Protein AF-E2CGS6-F1 (afdb_monomer)

Mean predicted aligned error: 5.63 Å

Radius of gyration: 11.69 Å; Cα contacts (8 Å, |Δi|>4): 91; chains: 1; bounding box: 28×28×24 Å

Nearest PDB structures (foldseek):
  8q6o-assembly1_K  TM=7.347E-01  e=2.196E+00  Xenopus laevis
  2hjq-assembly1_A  TM=5.873E-01  e=9.066E-01  Bacillus subtilis
  8b9a-assembly1_C  TM=7.187E-01  e=3.013E+00  Saccharomyces cerevisiae
  8kg9-assembly1_A  TM=7.105E-01  e=3.419E+00  Saccha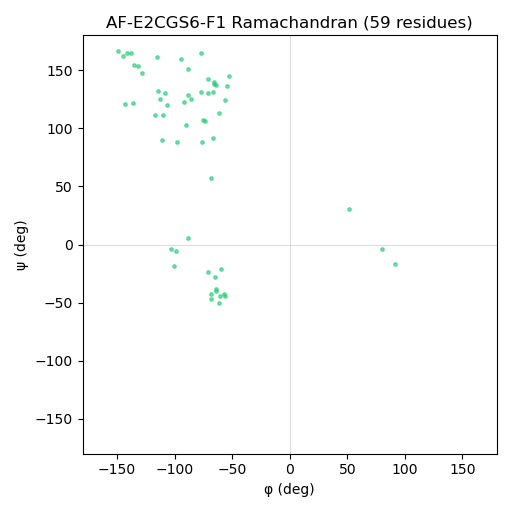romyces cerevisiae S288C
  8p63-assembly1_H  TM=6.714E-01  e=3.209E+00  Saccharomyces cerevisiae

pLDDT: mean 87.79, std 16.81, range [37.97, 97.75]

Sequence (61 aa):
MPWIKFTKDFDWQPSSQTIITYLAGHTLFVPRACADLALKADAAVKTRRPEGVSGKFTRKT

Secondary structure (DSSP, 8-state):
--EEEESS-EEEEEETTEEEEE-TT-EEE--HHHHHHHHHTTSEEE-PPPTT--S------

Foldseek 3Di:
DFWKAFQAWDWDDPDPVDIDIDHHGDTDDDDPVRVVVCVVVVRIDGDHPDPPPDPDPDDDD

Structure (mmCIF, N/CA/C/O backbone):
data_AF-E2CGS6-F1
#
_entry.id   AF-E2CGS6-F1
#
loop_
_atom_site.group_PDB
_atom_site.id
_atom_site.type_symbol
_atom_site.label_atom_id
_atom_site.label_alt_id
_atom_site.label_comp_id
_atom_site.label_asym_id
_atom_site.label_entity_id
_atom_site.label_seq_id
_atom_site.pdbx_PDB_ins_code
_atom_site.Cartn_x
_atom_site.Cartn_y
_atom_site.Cartn_z
_atom_site.occupancy
_atom_site.B_iso_or_equiv
_atom_site.auth_seq_id
_atom_site.auth_comp_id
_atom_site.auth_asym_id
_atom_site.auth_atom_id
_atom_site.pdbx_PDB_model_num
ATOM 1 N N . MET A 1 1 ? 7.345 -8.174 6.765 1.00 75.12 1 MET A N 1
ATOM 2 C CA . MET A 1 1 ? 6.846 -7.042 5.953 1.00 75.12 1 MET A CA 1
ATOM 3 C C . MET A 1 1 ? 7.110 -7.366 4.488 1.00 75.12 1 MET A C 1
ATOM 5 O O . MET A 1 1 ? 8.144 -7.976 4.242 1.00 75.12 1 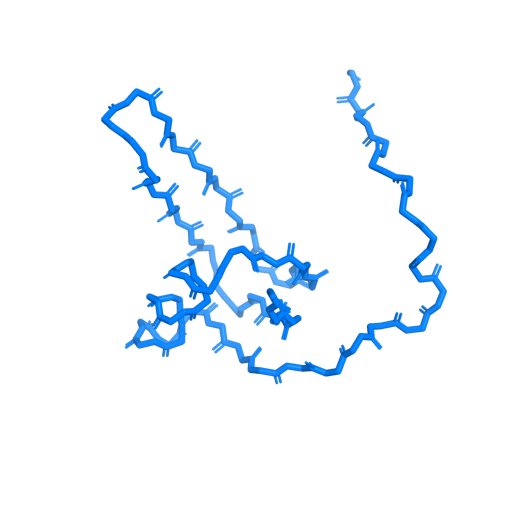MET A O 1
ATOM 9 N N . PRO A 1 2 ? 6.162 -7.153 3.561 1.00 93.38 2 PRO A N 1
ATOM 10 C CA . PRO A 1 2 ? 6.362 -7.403 2.131 1.00 93.38 2 PRO A CA 1
ATOM 11 C C . PRO A 1 2 ? 6.802 -6.143 1.369 1.00 93.38 2 PRO A C 1
ATOM 13 O O . PRO A 1 2 ? 6.571 -5.018 1.812 1.00 93.38 2 PRO A O 1
ATOM 16 N N . TRP A 1 3 ? 7.406 -6.353 0.198 1.00 95.31 3 TRP A N 1
ATOM 17 C CA . TRP A 1 3 ? 7.595 -5.309 -0.808 1.00 95.31 3 TRP A CA 1
ATOM 18 C C . TRP A 1 3 ? 6.376 -5.271 -1.731 1.00 95.31 3 TRP A C 1
ATOM 20 O O . TRP A 1 3 ? 5.967 -6.304 -2.272 1.00 95.31 3 TRP A O 1
ATOM 30 N N . ILE A 1 4 ? 5.798 -4.087 -1.912 1.00 96.56 4 ILE A N 1
ATOM 31 C CA . ILE A 1 4 ? 4.710 -3.850 -2.869 1.00 96.56 4 ILE A CA 1
ATOM 32 C C . ILE A 1 4 ? 5.018 -2.612 -3.708 1.00 96.56 4 ILE A C 1
ATOM 34 O O . ILE A 1 4 ? 5.738 -1.717 -3.258 1.00 96.56 4 ILE A O 1
ATOM 38 N N . LYS A 1 5 ? 4.468 -2.569 -4.922 1.00 96.44 5 LYS A N 1
ATOM 39 C CA . LYS A 1 5 ? 4.450 -1.376 -5.770 1.00 96.44 5 LYS A CA 1
ATOM 40 C C . LYS A 1 5 ? 3.038 -0.810 -5.779 1.00 96.44 5 LYS A C 1
ATOM 42 O O . LYS A 1 5 ? 2.119 -1.505 -6.206 1.00 96.44 5 LYS A O 1
ATOM 47 N N . PHE A 1 6 ? 2.878 0.428 -5.333 1.00 97.25 6 PHE A N 1
ATOM 48 C CA . PHE A 1 6 ? 1.615 1.149 -5.435 1.00 97.25 6 PHE A CA 1
ATOM 49 C C . PHE A 1 6 ? 1.352 1.510 -6.898 1.00 97.25 6 PHE A C 1
ATOM 51 O O . PHE A 1 6 ? 2.236 2.007 -7.599 1.00 97.25 6 PHE A O 1
ATOM 58 N N . THR A 1 7 ? 0.153 1.209 -7.381 1.00 97.56 7 THR A N 1
ATOM 59 C CA . THR A 1 7 ? -0.308 1.516 -8.745 1.00 97.56 7 THR A CA 1
ATOM 60 C C . THR A 1 7 ? -1.203 2.750 -8.778 1.00 97.56 7 THR A C 1
ATOM 62 O O . THR A 1 7 ? -1.371 3.342 -9.840 1.00 97.56 7 THR A O 1
ATOM 65 N N . LYS A 1 8 ? -1.743 3.145 -7.621 1.00 96.81 8 LYS A N 1
ATOM 66 C CA . LYS A 1 8 ? -2.567 4.334 -7.392 1.00 96.81 8 LYS A CA 1
ATOM 67 C C . LYS A 1 8 ? -2.131 4.995 -6.087 1.00 96.81 8 LYS A C 1
ATOM 69 O O . LYS A 1 8 ? -1.454 4.358 -5.277 1.00 96.81 8 LYS A O 1
ATOM 74 N N . ASP A 1 9 ? -2.546 6.239 -5.890 1.00 96.44 9 ASP A N 1
ATOM 75 C CA . ASP A 1 9 ? -2.392 6.898 -4.598 1.00 96.44 9 ASP A CA 1
ATOM 76 C C . ASP A 1 9 ? -3.224 6.154 -3.543 1.00 96.44 9 ASP A C 1
ATOM 78 O O . ASP A 1 9 ? -4.345 5.712 -3.815 1.00 96.44 9 ASP A O 1
ATOM 82 N N . PHE A 1 10 ? -2.649 5.953 -2.360 1.00 96.94 10 PHE A N 1
ATOM 83 C CA . PHE A 1 10 ? -3.251 5.167 -1.291 1.00 96.94 10 PHE A CA 1
ATOM 84 C C . PHE A 1 10 ? -2.957 5.779 0.073 1.00 96.94 10 PHE A C 1
ATOM 86 O O . PHE A 1 10 ? -1.800 5.864 0.489 1.00 96.94 10 PHE A O 1
ATOM 93 N N . ASP A 1 11 ? -4.014 6.131 0.796 1.00 96.94 11 ASP A N 1
ATOM 94 C CA . ASP A 1 11 ? -3.925 6.568 2.181 1.00 96.94 11 ASP A CA 1
ATOM 95 C C . ASP A 1 11 ? -4.086 5.379 3.122 1.00 96.94 11 ASP A C 1
ATOM 97 O O . ASP A 1 11 ? -5.094 4.668 3.109 1.00 96.94 11 ASP A O 1
ATOM 101 N N . TRP A 1 12 ? -3.085 5.166 3.972 1.00 96.00 12 TRP A N 1
ATOM 102 C CA . TRP A 1 12 ? -3.132 4.145 5.006 1.00 96.00 12 TRP A CA 1
ATOM 103 C C . TRP A 1 12 ? -3.174 4.772 6.394 1.00 96.00 12 TRP A C 1
ATOM 105 O O . TRP A 1 12 ? -2.283 5.533 6.769 1.00 96.00 12 TRP A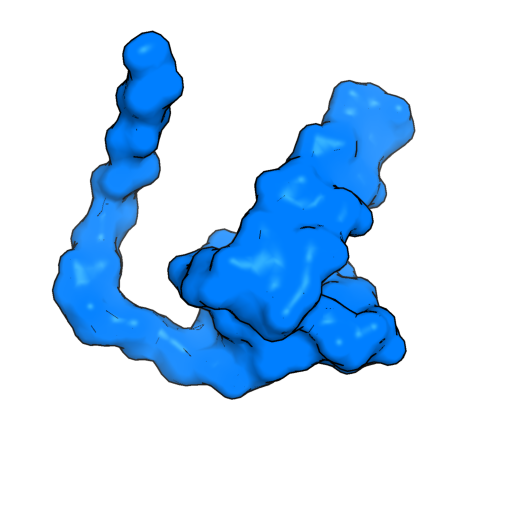 O 1
ATOM 115 N N . GLN A 1 13 ? -4.177 4.396 7.185 1.00 96.00 13 GLN A N 1
ATOM 116 C CA . GLN A 1 13 ? -4.370 4.895 8.542 1.00 96.00 13 GLN A CA 1
ATOM 117 C C . GLN A 1 13 ? -4.112 3.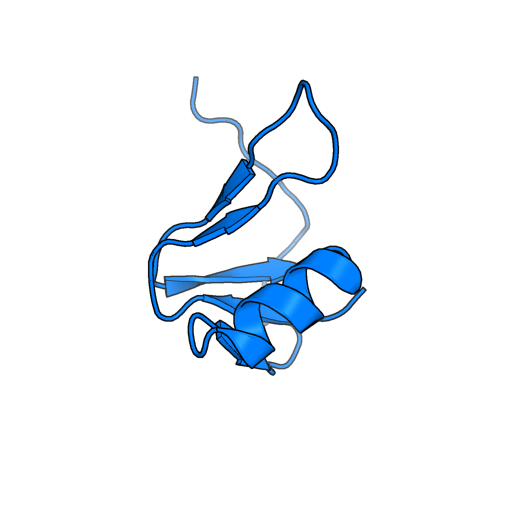782 9.578 1.00 96.00 13 GLN A C 1
ATOM 119 O O . GLN A 1 13 ? -5.030 3.039 9.924 1.00 96.00 13 GLN A O 1
ATOM 124 N N . PRO A 1 14 ? -2.867 3.609 10.070 1.00 93.62 14 PRO A N 1
ATOM 125 C CA . PRO A 1 14 ? -2.554 2.613 11.101 1.00 93.62 14 PRO A CA 1
ATOM 126 C C . PRO A 1 14 ? -3.108 2.953 12.491 1.00 93.62 14 PRO A C 1
ATOM 128 O O . PRO A 1 14 ? -3.269 2.056 13.316 1.00 93.62 14 PRO A O 1
ATOM 131 N N . SER A 1 15 ? -3.360 4.232 12.775 1.00 94.62 15 SER A N 1
ATOM 132 C CA . SER A 1 15 ? -3.920 4.714 14.040 1.00 94.62 15 SER A CA 1
ATOM 133 C C . SER A 1 15 ? -4.840 5.909 13.785 1.00 94.62 15 SER A C 1
ATOM 135 O O . SER A 1 15 ? -4.754 6.560 12.745 1.00 94.62 15 SER A O 1
ATOM 137 N N . SER A 1 16 ? -5.701 6.253 14.744 1.00 91.25 16 SER A N 1
ATOM 138 C CA . SER A 1 16 ? -6.625 7.391 14.610 1.00 91.25 16 SER A CA 1
ATOM 139 C C . SER A 1 16 ? -5.924 8.740 14.394 1.00 91.25 16 SER A C 1
ATOM 141 O O . SER A 1 16 ? -6.538 9.657 13.863 1.00 91.25 16 SER A O 1
ATOM 143 N N . GLN A 1 17 ? -4.645 8.854 14.761 1.00 95.00 17 GLN A N 1
ATOM 144 C CA . GLN A 1 17 ? -3.871 10.098 14.707 1.00 95.00 17 GLN A CA 1
ATOM 145 C C . GLN A 1 17 ? -2.894 10.163 13.525 1.00 95.00 17 GLN A C 1
ATOM 147 O O . GLN A 1 17 ? -2.197 11.163 13.366 1.00 95.00 17 GLN A O 1
ATOM 152 N N . THR A 1 18 ? -2.764 9.104 12.721 1.00 94.56 18 THR A N 1
ATOM 153 C CA . THR A 1 18 ? -1.725 9.033 11.684 1.00 94.56 18 THR A CA 1
ATOM 154 C C . THR A 1 18 ? -2.287 8.505 10.381 1.00 94.56 18 THR A C 1
ATOM 156 O O . THR A 1 18 ? -2.747 7.369 10.322 1.00 94.56 18 THR A O 1
ATOM 159 N N . ILE A 1 19 ? -2.163 9.311 9.328 1.00 95.88 19 ILE A N 1
ATOM 160 C CA . ILE A 1 19 ? -2.428 8.923 7.944 1.00 95.88 19 ILE A CA 1
ATOM 161 C C . ILE A 1 19 ? -1.101 8.972 7.189 1.00 95.88 19 ILE A C 1
ATOM 163 O O . ILE A 1 19 ? -0.341 9.934 7.312 1.00 95.88 19 ILE A O 1
ATOM 167 N N . ILE A 1 20 ? -0.806 7.913 6.443 1.00 95.81 20 ILE A N 1
ATOM 168 C CA . ILE A 1 20 ? 0.382 7.798 5.602 1.00 95.81 20 ILE A CA 1
ATOM 169 C C . ILE A 1 20 ? -0.086 7.685 4.157 1.00 95.81 20 ILE A C 1
ATOM 171 O O . ILE A 1 20 ? -0.647 6.662 3.767 1.00 95.81 20 ILE A O 1
ATOM 175 N N . THR A 1 21 ? 0.179 8.723 3.374 1.00 95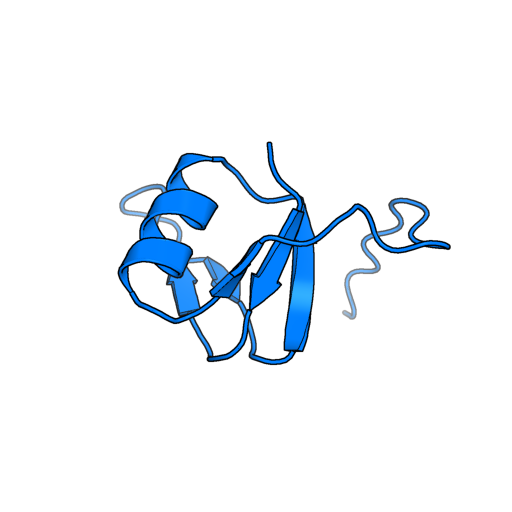.69 21 THR A N 1
ATOM 176 C CA . THR A 1 21 ? -0.118 8.754 1.942 1.00 95.69 21 THR A CA 1
ATOM 177 C C . THR A 1 21 ? 1.026 8.125 1.155 1.00 95.69 21 THR A C 1
ATOM 179 O O . THR A 1 21 ? 2.187 8.535 1.265 1.00 95.69 21 THR A O 1
ATOM 182 N N . TYR A 1 22 ? 0.705 7.130 0.336 1.00 95.19 22 TYR A N 1
ATOM 183 C CA . TYR A 1 22 ? 1.613 6.510 -0.620 1.00 95.19 22 TYR A CA 1
ATOM 184 C C . TYR A 1 22 ? 1.213 6.920 -2.031 1.00 95.19 22 TYR A C 1
ATOM 186 O O . TYR A 1 22 ? 0.052 6.794 -2.397 1.00 95.19 22 TYR A O 1
ATOM 194 N N . LEU A 1 23 ? 2.173 7.389 -2.824 1.00 95.31 23 LEU A N 1
ATOM 195 C CA . LEU A 1 23 ? 1.917 7.823 -4.195 1.00 95.31 23 LEU A CA 1
ATOM 196 C C . LEU A 1 23 ? 2.029 6.665 -5.187 1.00 95.31 23 LEU A C 1
ATOM 198 O O . LEU A 1 23 ? 2.828 5.733 -5.003 1.00 95.31 23 LEU A O 1
ATOM 202 N N . ALA A 1 24 ? 1.279 6.764 -6.281 1.00 95.88 24 ALA A N 1
ATOM 203 C CA . ALA A 1 24 ? 1.379 5.850 -7.406 1.00 95.88 24 ALA A CA 1
ATOM 204 C C . ALA A 1 24 ? 2.826 5.761 -7.931 1.00 95.88 24 ALA A C 1
ATOM 206 O O . ALA A 1 24 ? 3.536 6.753 -8.090 1.00 95.88 24 ALA A O 1
ATOM 207 N N . GLY A 1 25 ? 3.280 4.540 -8.210 1.00 94.06 25 GLY A N 1
ATOM 208 C CA . GLY A 1 25 ? 4.634 4.247 -8.681 1.00 94.06 25 GLY A CA 1
ATOM 209 C C . GLY A 1 25 ? 5.641 3.937 -7.571 1.00 94.06 25 GLY A C 1
ATOM 210 O O . GLY A 1 25 ? 6.670 3.316 -7.860 1.00 94.06 25 GLY A O 1
ATOM 211 N N . HIS A 1 26 ? 5.354 4.271 -6.308 1.00 93.44 26 HIS A N 1
ATOM 212 C CA . HIS A 1 26 ? 6.253 3.961 -5.196 1.00 93.44 26 HIS A CA 1
ATOM 213 C C . HIS A 1 26 ? 6.367 2.451 -4.959 1.00 93.44 26 HIS A C 1
ATOM 215 O O . HIS A 1 26 ? 5.370 1.742 -4.838 1.00 93.44 26 HIS A O 1
ATOM 221 N N . THR A 1 27 ? 7.604 1.959 -4.841 1.00 94.69 27 THR A N 1
ATOM 222 C CA . THR A 1 27 ? 7.898 0.582 -4.419 1.00 94.69 27 THR A CA 1
ATOM 223 C C . THR A 1 27 ? 8.523 0.606 -3.035 1.00 94.69 27 THR A C 1
ATOM 225 O O . THR A 1 27 ? 9.640 1.094 -2.870 1.00 94.69 27 THR A O 1
ATOM 228 N N . LEU A 1 28 ? 7.800 0.107 -2.033 1.00 93.31 28 LEU A N 1
ATOM 229 C CA . LEU A 1 28 ? 8.163 0.283 -0.626 1.00 93.31 28 LEU A CA 1
ATOM 230 C C . LEU A 1 28 ? 8.031 -1.013 0.173 1.00 93.31 28 LEU A C 1
ATOM 232 O O . LEU A 1 28 ? 7.238 -1.902 -0.148 1.00 93.31 28 LEU A O 1
ATOM 236 N N . PHE A 1 29 ? 8.814 -1.087 1.248 1.00 94.88 29 PHE A N 1
ATOM 237 C CA . PHE A 1 29 ? 8.709 -2.122 2.266 1.00 94.88 29 PHE A CA 1
ATOM 238 C C . PHE A 1 29 ? 7.740 -1.665 3.351 1.00 94.88 29 PHE A C 1
ATOM 240 O O . PHE A 1 29 ? 8.083 -0.821 4.179 1.00 94.88 29 PHE A O 1
ATOM 247 N N . VAL A 1 30 ? 6.520 -2.196 3.333 1.00 94.38 30 VAL A N 1
ATOM 248 C CA . VAL A 1 30 ? 5.425 -1.704 4.182 1.00 94.38 30 VAL A CA 1
ATOM 249 C C . VAL A 1 30 ? 4.966 -2.754 5.199 1.00 94.38 30 VAL A C 1
ATOM 251 O O . VAL A 1 30 ? 5.245 -3.950 5.045 1.00 94.38 30 VAL A O 1
ATOM 254 N N . PRO A 1 31 ? 4.256 -2.346 6.266 1.00 95.81 31 PRO A N 1
ATOM 255 C CA . PRO A 1 31 ? 3.546 -3.261 7.159 1.00 95.81 31 PRO A CA 1
ATOM 256 C C . PRO A 1 31 ? 2.613 -4.207 6.397 1.00 95.81 31 PRO A C 1
ATOM 258 O O . PRO A 1 31 ? 2.003 -3.817 5.405 1.00 95.81 31 PRO A O 1
ATOM 261 N N . ARG A 1 32 ? 2.476 -5.457 6.872 1.00 96.19 32 ARG A N 1
ATOM 262 C CA . ARG A 1 32 ? 1.588 -6.449 6.228 1.00 96.19 32 ARG A CA 1
ATOM 263 C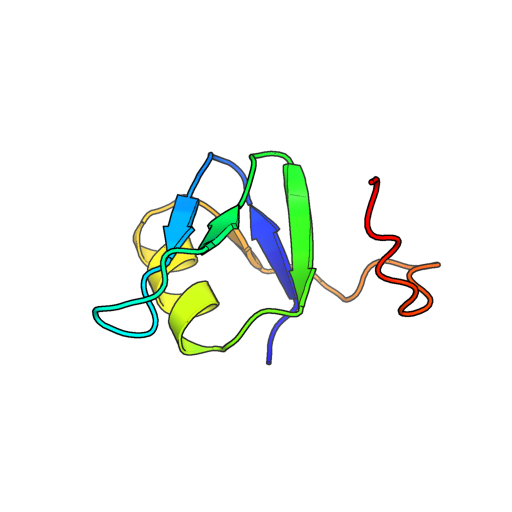 C . ARG A 1 32 ? 0.154 -5.933 6.119 1.00 96.19 32 ARG A C 1
ATOM 265 O O . ARG A 1 32 ? -0.405 -5.997 5.040 1.00 96.19 32 ARG A O 1
ATOM 272 N N . ALA A 1 33 ? -0.371 -5.327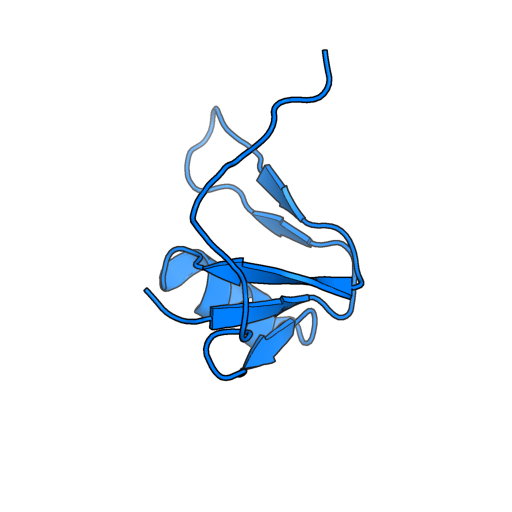 7.187 1.00 96.31 33 ALA A N 1
ATOM 273 C CA . ALA A 1 33 ? -1.711 -4.744 7.193 1.00 96.31 33 ALA A CA 1
ATOM 274 C C . ALA A 1 33 ? -1.905 -3.688 6.089 1.00 96.31 33 ALA A C 1
ATOM 276 O O . ALA A 1 33 ? -2.921 -3.707 5.406 1.00 96.31 33 ALA A O 1
ATOM 277 N N . CYS A 1 34 ? -0.912 -2.816 5.867 1.00 96.62 34 CYS A N 1
ATOM 278 C CA . CYS A 1 34 ? -0.932 -1.857 4.760 1.00 96.62 34 CYS A CA 1
ATOM 279 C C . CYS A 1 34 ? -0.982 -2.578 3.409 1.00 96.62 34 CYS A C 1
ATOM 281 O O . CYS A 1 34 ? -1.850 -2.299 2.588 1.00 96.62 34 CYS A O 1
ATOM 283 N N . ALA A 1 35 ? -0.087 -3.551 3.204 1.00 97.12 35 ALA A N 1
ATOM 284 C CA . ALA A 1 35 ? -0.033 -4.301 1.956 1.00 97.12 35 ALA A CA 1
ATOM 285 C C . ALA A 1 35 ? -1.324 -5.064 1.668 1.00 97.12 35 ALA A C 1
ATOM 287 O O . ALA A 1 35 ? -1.809 -5.020 0.545 1.00 97.12 35 ALA A O 1
ATOM 288 N N . ASP A 1 36 ? -1.896 -5.730 2.665 1.00 97.62 36 ASP A N 1
ATOM 289 C CA . ASP A 1 36 ? -3.124 -6.500 2.494 1.00 97.62 36 ASP A CA 1
ATOM 290 C C . ASP A 1 36 ? -4.303 -5.590 2.128 1.00 97.62 36 ASP A C 1
ATOM 292 O O . ASP A 1 36 ? -5.095 -5.947 1.258 1.00 97.62 36 ASP A O 1
ATOM 296 N N . LEU A 1 37 ? -4.402 -4.402 2.736 1.00 97.50 37 LEU A N 1
ATOM 297 C CA . LEU A 1 37 ? -5.430 -3.416 2.392 1.00 97.50 37 LEU A CA 1
ATOM 298 C C . LEU A 1 37 ? -5.218 -2.832 0.990 1.00 97.50 37 LEU A C 1
ATOM 300 O O . LEU A 1 37 ? -6.158 -2.803 0.201 1.00 97.50 37 LEU A O 1
ATOM 304 N N . ALA A 1 38 ? -3.991 -2.432 0.651 1.00 97.19 38 ALA A N 1
ATOM 305 C CA . ALA A 1 38 ? -3.675 -1.864 -0.659 1.00 97.19 38 ALA A CA 1
ATOM 306 C C . ALA A 1 38 ? -3.879 -2.876 -1.800 1.00 97.19 38 ALA A C 1
ATOM 308 O O . ALA A 1 38 ? -4.376 -2.517 -2.865 1.00 97.19 38 ALA A O 1
ATOM 309 N N . LEU A 1 39 ? -3.532 -4.149 -1.573 1.00 96.94 39 LEU A N 1
ATOM 310 C CA . LEU A 1 39 ? -3.766 -5.235 -2.528 1.00 96.94 39 LEU A CA 1
ATOM 311 C C . LEU A 1 39 ? -5.261 -5.538 -2.684 1.00 96.94 39 LEU A C 1
ATOM 313 O O . LEU A 1 39 ? -5.716 -5.723 -3.805 1.00 96.94 39 LEU A O 1
ATOM 317 N N . LYS A 1 40 ? -6.033 -5.565 -1.588 1.00 97.75 40 LYS A N 1
ATOM 318 C CA . LYS A 1 40 ? -7.496 -5.754 -1.642 1.00 97.75 40 LYS A CA 1
ATOM 319 C C . LYS A 1 40 ? -8.224 -4.604 -2.339 1.00 97.75 40 LYS A C 1
ATOM 321 O O . LYS A 1 40 ? -9.297 -4.826 -2.881 1.00 97.75 40 LYS A O 1
ATOM 326 N N . ALA A 1 41 ? -7.662 -3.399 -2.292 1.00 96.81 41 ALA A N 1
ATOM 327 C CA . ALA A 1 41 ? -8.204 -2.210 -2.941 1.00 96.81 41 ALA A CA 1
ATOM 328 C C . ALA A 1 41 ? -7.728 -2.030 -4.398 1.00 96.81 41 ALA A C 1
ATOM 330 O O . ALA A 1 41 ? -7.975 -0.977 -4.987 1.00 96.81 41 ALA A O 1
ATOM 331 N N . ASP A 1 42 ? -6.992 -2.997 -4.966 1.00 97.75 42 ASP A N 1
ATOM 332 C CA . ASP A 1 42 ? -6.362 -2.893 -6.294 1.00 97.75 42 ASP A CA 1
ATOM 333 C C . ASP A 1 42 ? -5.519 -1.609 -6.472 1.00 97.75 42 ASP A C 1
ATOM 335 O O . ASP A 1 42 ? -5.397 -1.046 -7.568 1.00 97.75 42 ASP A O 1
ATOM 339 N N . ALA A 1 43 ? -4.944 -1.123 -5.368 1.00 97.38 43 ALA A N 1
ATOM 340 C CA . ALA A 1 43 ? -4.086 0.059 -5.307 1.00 97.38 43 ALA A CA 1
ATOM 341 C C . ALA A 1 43 ? -2.593 -0.306 -5.297 1.00 97.38 43 ALA A C 1
ATOM 343 O O . ALA A 1 43 ? -1.731 0.574 -5.349 1.00 97.38 43 ALA A O 1
ATOM 344 N N . ALA A 1 44 ? -2.265 -1.598 -5.231 1.00 97.69 44 ALA A N 1
ATOM 345 C CA . ALA A 1 44 ? -0.896 -2.084 -5.264 1.00 97.69 44 ALA A CA 1
ATOM 346 C C . ALA A 1 44 ? -0.778 -3.464 -5.915 1.00 97.69 44 ALA A C 1
ATOM 348 O O . ALA A 1 44 ? -1.752 -4.195 -6.070 1.00 97.69 44 ALA A O 1
ATOM 349 N N . VAL A 1 45 ? 0.459 -3.841 -6.238 1.00 97.19 45 VAL A N 1
ATOM 350 C CA . VAL A 1 45 ? 0.839 -5.188 -6.677 1.00 97.19 45 VAL A CA 1
ATOM 351 C C . VAL A 1 45 ? 2.005 -5.716 -5.844 1.00 97.19 45 VAL A C 1
ATOM 353 O O . VAL A 1 45 ? 2.878 -4.958 -5.406 1.00 97.19 45 VAL A O 1
ATOM 356 N N . LYS A 1 46 ? 2.043 -7.035 -5.622 1.00 95.69 46 LYS A N 1
ATOM 357 C CA . LYS A 1 46 ? 3.178 -7.689 -4.953 1.00 95.69 46 LYS A CA 1
ATOM 358 C C . LYS A 1 46 ? 4.418 -7.579 -5.832 1.00 95.69 46 LYS A C 1
ATOM 360 O O . LYS A 1 46 ? 4.346 -7.794 -7.038 1.00 95.69 46 LYS A O 1
ATOM 365 N N . THR A 1 47 ? 5.563 -7.297 -5.221 1.00 94.25 47 THR A N 1
ATOM 366 C CA . THR A 1 47 ? 6.839 -7.253 -5.938 1.00 94.25 47 THR A CA 1
ATOM 367 C C . THR A 1 47 ? 7.966 -7.849 -5.102 1.00 94.25 47 THR A C 1
ATOM 369 O O . THR A 1 47 ? 7.832 -8.081 -3.898 1.00 94.25 47 THR A O 1
ATOM 372 N N . ARG A 1 48 ? 9.087 -8.145 -5.760 1.00 91.69 48 ARG A N 1
ATOM 373 C CA . ARG A 1 48 ? 10.333 -8.508 -5.081 1.00 91.69 48 ARG A CA 1
ATOM 374 C C . ARG A 1 48 ? 10.997 -7.246 -4.529 1.00 91.69 48 ARG A C 1
ATOM 376 O O . ARG A 1 48 ? 10.658 -6.130 -4.914 1.00 91.69 48 ARG A O 1
ATOM 383 N N . ARG A 1 49 ? 11.967 -7.427 -3.630 1.00 89.38 49 ARG A N 1
ATOM 384 C CA . ARG A 1 49 ? 12.822 -6.321 -3.191 1.00 89.38 49 ARG A CA 1
ATOM 385 C C . ARG A 1 49 ? 13.487 -5.685 -4.427 1.00 89.38 49 ARG A C 1
ATOM 387 O O . ARG A 1 49 ? 14.143 -6.423 -5.159 1.00 89.38 49 ARG A O 1
ATOM 394 N N . PRO A 1 50 ? 13.342 -4.370 -4.654 1.00 86.00 50 PRO A N 1
ATOM 395 C CA . PRO A 1 50 ? 14.048 -3.684 -5.728 1.00 86.00 50 PRO A CA 1
ATOM 396 C C . PRO A 1 50 ? 15.562 -3.689 -5.476 1.00 86.00 50 PRO A C 1
ATOM 398 O O . PRO A 1 50 ? 16.026 -3.523 -4.342 1.00 86.00 50 PRO A O 1
ATOM 401 N N . GLU A 1 51 ? 16.327 -3.896 -6.542 1.00 82.62 51 GLU A N 1
ATOM 402 C CA . GLU A 1 51 ? 17.789 -3.890 -6.517 1.00 82.62 51 GLU A CA 1
ATOM 403 C C . GLU A 1 51 ? 18.308 -2.455 -6.298 1.00 82.62 51 GLU A C 1
ATOM 405 O O . GLU A 1 51 ? 17.696 -1.489 -6.749 1.00 82.62 51 GLU A O 1
ATOM 410 N N . GLY A 1 52 ? 19.390 -2.281 -5.533 1.00 74.50 52 GLY A N 1
ATOM 411 C CA . GLY A 1 52 ? 19.985 -0.957 -5.281 1.00 74.50 52 GLY A CA 1
ATOM 412 C C . GLY A 1 52 ? 19.311 -0.088 -4.207 1.00 74.50 52 GLY A C 1
ATOM 413 O O . GLY A 1 52 ? 19.854 0.959 -3.849 1.00 74.50 52 GLY A O 1
ATOM 414 N N . VAL A 1 53 ? 18.192 -0.515 -3.606 1.00 66.88 53 VAL A N 1
ATOM 415 C CA . VAL A 1 53 ? 17.615 0.185 -2.442 1.00 66.88 53 VAL A CA 1
ATOM 416 C C . VAL A 1 53 ? 18.434 -0.142 -1.184 1.00 66.88 53 VAL A C 1
ATOM 418 O O . VAL A 1 53 ? 18.168 -1.106 -0.453 1.00 66.88 53 VAL A O 1
ATOM 421 N N . SER A 1 54 ? 19.472 0.667 -0.950 1.00 59.38 54 SER A N 1
ATOM 422 C CA . SER A 1 54 ? 20.082 0.851 0.371 1.00 59.38 54 SER A CA 1
ATOM 423 C C . SER A 1 54 ? 19.161 1.769 1.179 1.00 59.38 54 SER A C 1
ATOM 425 O O . SER A 1 54 ? 18.675 2.762 0.649 1.00 59.38 54 SER A O 1
ATOM 427 N N . GLY A 1 55 ? 18.830 1.406 2.421 1.00 53.78 55 GLY A N 1
ATOM 428 C CA . GLY A 1 55 ? 17.785 2.045 3.236 1.00 53.78 55 GLY A CA 1
ATOM 429 C C . GLY A 1 55 ? 18.091 3.476 3.692 1.00 53.78 55 GLY A C 1
ATOM 430 O O . GLY A 1 55 ? 18.088 3.751 4.887 1.00 53.78 55 GLY A O 1
ATOM 431 N N . LYS A 1 56 ? 18.355 4.397 2.765 1.00 43.38 56 LYS A N 1
ATOM 432 C CA . LYS A 1 56 ? 18.487 5.828 3.025 1.00 43.38 56 LYS A CA 1
ATOM 433 C C . LYS A 1 56 ? 17.161 6.500 2.681 1.00 43.38 56 LYS A C 1
ATOM 435 O O . LYS A 1 56 ? 16.950 6.945 1.560 1.00 43.38 56 LYS A O 1
ATOM 440 N N . PHE A 1 57 ? 16.254 6.560 3.654 1.00 50.44 57 PHE A N 1
ATOM 441 C CA . PHE A 1 57 ? 15.126 7.488 3.594 1.00 50.44 57 PHE A CA 1
ATOM 442 C C . PHE A 1 57 ? 15.685 8.912 3.686 1.00 50.44 57 PHE A C 1
ATOM 444 O O . PHE A 1 57 ? 15.900 9.437 4.777 1.00 50.44 57 PHE A O 1
ATOM 451 N N . THR A 1 58 ? 15.972 9.541 2.549 1.00 46.75 58 THR A N 1
ATOM 452 C CA . THR A 1 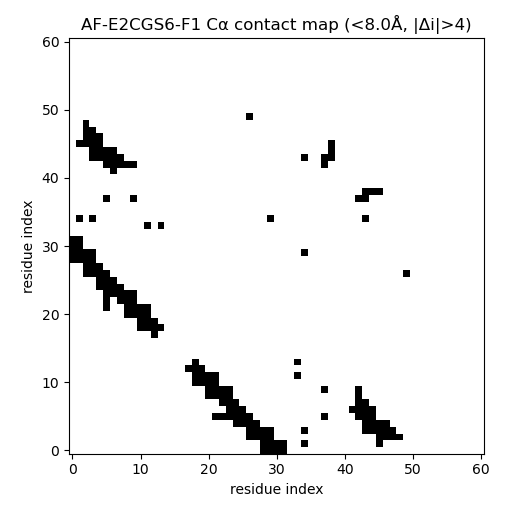58 ? 16.263 10.975 2.517 1.00 46.75 58 THR A CA 1
ATOM 453 C C . THR A 1 58 ? 14.955 11.725 2.718 1.00 46.75 58 THR A C 1
ATOM 455 O O . THR A 1 58 ? 14.120 11.778 1.814 1.00 46.75 58 THR A O 1
ATOM 458 N N . ARG A 1 59 ? 14.764 12.300 3.909 1.00 37.97 59 ARG A N 1
ATOM 459 C CA . ARG A 1 59 ? 13.782 13.370 4.105 1.00 37.97 59 ARG A CA 1
ATOM 460 C C . ARG A 1 59 ? 14.215 14.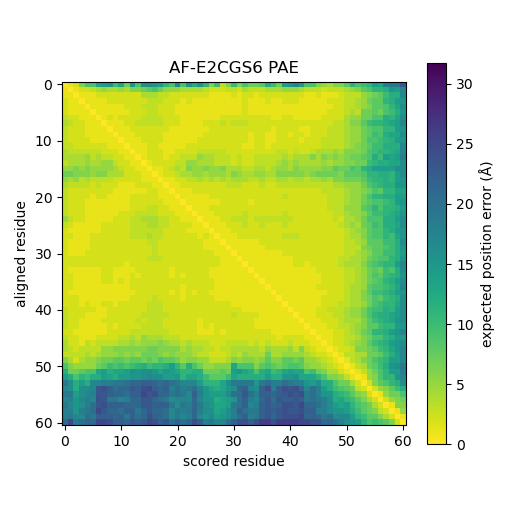538 3.215 1.00 37.97 59 ARG A C 1
ATOM 462 O O . ARG A 1 59 ? 15.278 15.104 3.453 1.00 37.97 59 ARG A O 1
ATOM 469 N N . LYS A 1 60 ? 13.439 14.867 2.180 1.00 40.62 60 LYS A N 1
ATOM 470 C CA . LYS A 1 60 ? 13.540 16.184 1.541 1.00 40.62 60 LYS A CA 1
ATOM 471 C C . LYS A 1 60 ? 12.856 17.172 2.486 1.00 40.62 60 LYS A C 1
ATOM 473 O O . LYS A 1 60 ? 11.646 17.077 2.672 1.00 40.62 60 LYS A O 1
ATOM 478 N N . THR A 1 61 ? 13.667 17.990 3.152 1.00 47.69 61 THR A N 1
ATOM 479 C CA . THR A 1 61 ? 13.264 19.225 3.843 1.00 47.69 61 THR A CA 1
ATOM 480 C C . THR A 1 61 ? 12.846 20.285 2.845 1.00 47.69 61 THR A C 1
ATOM 482 O O . THR A 1 61 ? 13.490 20.324 1.770 1.00 47.69 61 THR A O 1
#

Solvent-accessible surface area (backbone atoms only — not comparable to full-atom values): 3819 Å² total; per-residue (Å²): 112,50,36,33,32,25,72,34,69,44,78,43,66,91,46,100,90,43,76,47,78,42,53,51,70,44,70,47,82,39,56,54,69,54,49,56,51,33,44,75,65,72,26,32,45,85,49,73,81,67,84,88,73,67,95,70,83,75,79,83,126